Protein AF-A0A2X2XI04-F1 (afdb_monomer_lite)

Foldseek 3Di:
DDDDPPPDDQLQAAEDCDVVVLVVVCVVRPPSYDHDPADDLVNCPSALEDEAEQDLDPVSNLSHCLRVLQNDDFFRKYKYKYFVNSVSVCVQVSCVVFWRWDFPDDDPTMTIIITTGHHRRDD

pLDDT: mean 88.69, std 14.76, range [38.16, 98.19]

Secondary structure (DSSP, 8-state):
-------------EEES-HHHHHHHHHHHGGGEEE-SS--HHHHTT--EEEEE--S-HHHHHHHHHHHHHHSPTT-EEEEEEEGGGTTTHHHHHHTTTS--EEEEEETTEEEEEEE--SPPP-

Sequence (123 aa):
MTCQPASKAPPAAWHTQQFHHWQLLSQLMGEKARFSLVAHADDVADCDTLIYYWPKNKPEAQFQLMNILSLLPLGTDIFVVGENRSGVRSAEQMLADYAPLNKIDSARRCGLYHGRLEKTACL

Radius of gyration: 15.42 Å; chains: 1; bounding box: 49×34×35 Å

Organism: Citrobacter koseri (NCBI:txid545)

InterPro domains:
  IPR013675 Methyltransferase small, N-terminal [PF08468] (15-121)
  IPR0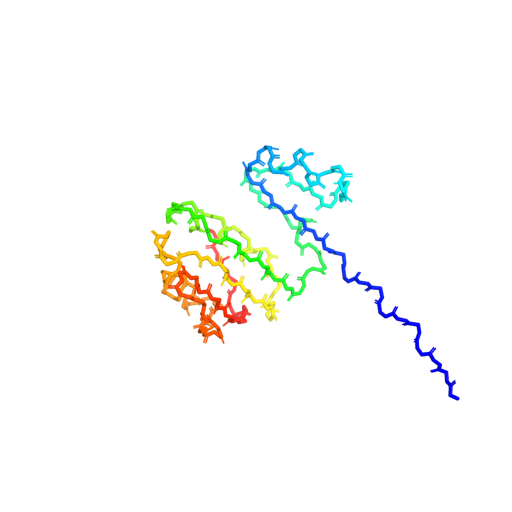29063 S-adenosyl-L-methionine-dependent methyltransferase superfamily [G3DSA:3.40.50.150] (2-122)
  IPR046977 rRNA (guanine-N(2)-)-methyltransferase RsmC/RlmG [PTHR47816] (14-119)

Structure (mmCIF, N/CA/C/O backbone):
data_AF-A0A2X2XI04-F1
#
_entry.id   AF-A0A2X2XI04-F1
#
loop_
_atom_site.group_PDB
_atom_site.id
_atom_site.type_symbol
_atom_site.label_atom_id
_atom_site.label_alt_id
_atom_site.label_comp_id
_atom_site.label_asym_id
_atom_site.label_entity_id
_atom_site.label_seq_id
_atom_site.pdbx_PDB_ins_code
_atom_site.Cartn_x
_atom_site.Cartn_y
_atom_site.Cartn_z
_atom_site.occupancy
_atom_site.B_iso_or_equiv
_atom_site.auth_seq_id
_atom_site.auth_comp_id
_atom_site.auth_asym_id
_atom_site.auth_atom_id
_atom_site.pdbx_PDB_model_num
ATOM 1 N N . MET A 1 1 ? -36.952 -16.881 -2.280 1.00 39.06 1 MET A N 1
ATOM 2 C CA . MET A 1 1 ? -35.819 -16.254 -2.993 1.00 39.06 1 MET A CA 1
ATOM 3 C C . MET A 1 1 ? -35.611 -14.868 -2.410 1.00 39.06 1 MET A C 1
ATOM 5 O O . MET A 1 1 ? -36.221 -13.911 -2.858 1.00 39.06 1 MET A O 1
ATOM 9 N N . THR A 1 2 ? -34.854 -14.779 -1.322 1.00 39.06 2 THR A N 1
ATOM 10 C CA . THR A 1 2 ? -34.482 -13.502 -0.711 1.00 39.06 2 THR A CA 1
ATOM 11 C C . THR A 1 2 ? -33.290 -12.948 -1.479 1.00 39.06 2 THR A C 1
ATOM 13 O O . THR A 1 2 ? -32.206 -13.526 -1.417 1.00 39.06 2 THR A O 1
ATOM 16 N N . CYS A 1 3 ? -33.491 -11.860 -2.223 1.00 38.16 3 CYS A N 1
ATOM 17 C CA . CYS A 1 3 ? -32.389 -11.041 -2.711 1.00 38.16 3 CYS A CA 1
ATOM 18 C C . CYS A 1 3 ? -31.582 -10.572 -1.496 1.00 38.16 3 CYS A C 1
ATOM 20 O O . CYS A 1 3 ? -32.105 -9.848 -0.648 1.00 38.16 3 CYS A O 1
ATOM 22 N N . GLN A 1 4 ? -30.333 -11.023 -1.389 1.00 44.19 4 GLN A N 1
ATOM 23 C CA . GLN A 1 4 ? -29.379 -10.444 -0.452 1.00 44.19 4 GLN A CA 1
ATOM 24 C C . GLN A 1 4 ? -29.190 -8.968 -0.833 1.00 44.19 4 GLN A C 1
ATOM 26 O O . GLN A 1 4 ? -28.956 -8.681 -2.011 1.00 44.19 4 GLN A O 1
ATOM 31 N N . PRO A 1 5 ? -29.319 -8.020 0.109 1.00 47.25 5 PRO A N 1
ATOM 32 C CA . PRO A 1 5 ? -28.985 -6.637 -0.178 1.00 47.25 5 PRO A CA 1
ATOM 33 C C . PRO A 1 5 ? -27.497 -6.564 -0.530 1.00 47.25 5 PRO A C 1
ATOM 35 O O . PRO A 1 5 ? -26.667 -7.197 0.124 1.00 47.25 5 PRO A O 1
ATOM 38 N N . ALA A 1 6 ? -27.196 -5.824 -1.598 1.00 45.25 6 ALA A N 1
ATOM 39 C CA . ALA A 1 6 ? -25.849 -5.571 -2.085 1.00 45.25 6 ALA A CA 1
ATOM 40 C C . ALA A 1 6 ? -24.897 -5.274 -0.918 1.00 45.25 6 ALA A C 1
ATOM 42 O O . ALA A 1 6 ? -25.179 -4.414 -0.080 1.00 45.25 6 ALA A O 1
ATOM 43 N N . SER A 1 7 ? -23.787 -6.013 -0.867 1.00 40.16 7 SER A N 1
ATOM 44 C CA . SER A 1 7 ? -22.707 -5.818 0.093 1.00 40.16 7 SER A CA 1
ATOM 45 C C . SER A 1 7 ? -22.327 -4.341 0.120 1.00 40.16 7 SER A C 1
ATOM 47 O O . SER A 1 7 ? -21.863 -3.794 -0.883 1.00 40.16 7 SER A O 1
ATOM 49 N N . LYS A 1 8 ? -22.558 -3.693 1.263 1.00 42.12 8 LYS A N 1
ATOM 50 C CA . LYS A 1 8 ? -22.032 -2.367 1.590 1.00 42.12 8 LYS A CA 1
ATOM 51 C C . LYS A 1 8 ? -20.563 -2.356 1.162 1.00 42.12 8 LYS A C 1
ATOM 53 O O . LYS A 1 8 ? -19.807 -3.190 1.652 1.00 42.12 8 LYS A O 1
ATOM 58 N N . ALA A 1 9 ? -20.195 -1.495 0.207 1.00 44.56 9 ALA A N 1
ATOM 59 C CA . ALA A 1 9 ? -18.805 -1.377 -0.222 1.00 44.56 9 ALA A CA 1
ATOM 60 C C . ALA A 1 9 ? -17.931 -1.259 1.037 1.00 44.56 9 ALA A C 1
ATOM 62 O O . ALA A 1 9 ? -18.317 -0.499 1.943 1.00 44.56 9 ALA A O 1
ATOM 63 N N . PRO A 1 10 ? -16.832 -2.029 1.146 1.00 52.59 10 PRO A N 1
ATOM 64 C CA . PRO A 1 10 ? -15.984 -1.961 2.324 1.00 52.59 10 PRO A CA 1
ATOM 65 C C . PRO A 1 10 ? -15.577 -0.498 2.539 1.00 52.59 10 PRO A C 1
ATOM 67 O O . PRO A 1 10 ? -15.458 0.258 1.564 1.00 52.59 10 PRO A O 1
ATOM 70 N N . PRO A 1 11 ? -15.456 -0.038 3.793 1.00 65.75 11 PRO A N 1
ATOM 71 C CA . PRO A 1 11 ? -15.070 1.335 4.058 1.00 65.75 11 PRO A CA 1
ATOM 72 C C . PRO A 1 11 ? -13.666 1.570 3.489 1.00 65.75 11 PRO A C 1
ATOM 74 O O . PRO A 1 11 ? -12.674 1.240 4.116 1.00 65.75 11 PRO A O 1
ATOM 77 N N . ALA A 1 12 ? -13.581 2.147 2.290 1.00 78.94 12 ALA A N 1
ATOM 78 C CA . ALA A 1 12 ? -12.308 2.580 1.740 1.00 78.94 12 ALA A CA 1
ATOM 79 C C . ALA A 1 12 ? -11.748 3.678 2.654 1.00 78.94 12 ALA A C 1
ATOM 81 O O . ALA A 1 12 ? -12.388 4.720 2.833 1.00 78.94 12 ALA A O 1
ATOM 82 N N . ALA A 1 13 ? -10.588 3.418 3.248 1.00 89.06 13 ALA A N 1
ATOM 83 C CA . ALA A 1 13 ? -9.795 4.384 3.989 1.00 89.06 13 ALA A CA 1
ATOM 84 C C . ALA A 1 13 ? -8.589 4.802 3.141 1.00 89.06 13 ALA A C 1
ATOM 86 O O . ALA A 1 13 ? -8.102 4.041 2.304 1.00 89.06 13 ALA A O 1
ATOM 87 N N . TRP A 1 14 ? -8.123 6.030 3.336 1.00 91.81 14 TRP A N 1
ATOM 88 C CA . TRP A 1 14 ? -6.947 6.553 2.659 1.00 91.81 14 TRP A CA 1
ATOM 89 C C . TRP A 1 14 ? -6.002 7.173 3.675 1.00 91.81 14 TRP A C 1
ATOM 91 O O . TRP A 1 14 ? -6.372 8.112 4.377 1.00 91.81 14 TRP A O 1
ATOM 101 N N . HIS A 1 15 ? -4.765 6.693 3.707 1.00 94.62 15 HIS A N 1
ATOM 102 C CA . HIS A 1 15 ? -3.680 7.297 4.472 1.00 94.62 15 HIS A CA 1
ATOM 103 C C . HIS A 1 15 ? -2.679 7.946 3.515 1.00 94.62 15 HIS A C 1
ATOM 105 O O . HIS A 1 15 ? -2.357 7.392 2.463 1.00 94.62 15 HIS A O 1
ATOM 111 N N . THR A 1 16 ? -2.210 9.150 3.839 1.00 94.12 16 THR A N 1
ATOM 112 C CA . THR A 1 16 ? -1.195 9.839 3.037 1.00 94.12 16 THR A CA 1
ATOM 113 C C . THR A 1 16 ? -0.293 10.722 3.889 1.00 94.12 16 THR A C 1
ATOM 115 O O . THR A 1 16 ? -0.739 11.391 4.816 1.00 94.12 16 THR A O 1
ATOM 118 N N . GLN A 1 17 ? 0.980 10.798 3.500 1.00 95.00 17 GLN A N 1
ATOM 119 C CA . GLN A 1 17 ? 1.961 11.751 4.035 1.00 95.00 17 GLN A CA 1
ATOM 120 C C . GLN A 1 17 ? 2.025 13.055 3.220 1.00 95.00 17 GLN A C 1
ATOM 122 O O . GLN A 1 17 ? 2.811 13.948 3.520 1.00 95.00 17 GLN A O 1
ATOM 127 N N . GLN A 1 18 ? 1.211 13.174 2.166 1.00 93.75 18 GLN A N 1
ATOM 128 C C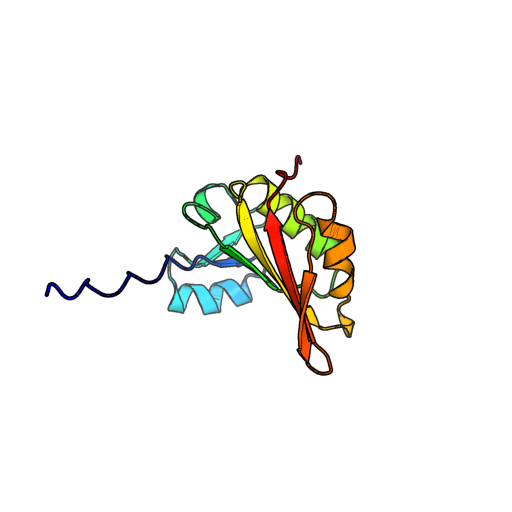A . GLN A 1 18 ? 1.163 14.335 1.278 1.00 93.75 18 GLN A CA 1
ATOM 129 C C . GLN A 1 18 ? -0.097 15.154 1.557 1.00 93.75 18 GLN A C 1
ATOM 131 O O . GLN A 1 18 ? -1.211 14.713 1.256 1.00 93.75 18 GLN A O 1
ATOM 136 N N . PHE A 1 19 ? 0.082 16.364 2.091 1.00 93.50 19 PHE A N 1
ATOM 137 C CA . PHE A 1 19 ? -1.024 17.234 2.501 1.00 93.50 19 PHE A CA 1
ATOM 138 C C . PHE A 1 19 ? -1.957 17.585 1.335 1.00 93.50 19 PHE A C 1
ATOM 140 O O . PHE A 1 19 ? -3.174 17.527 1.475 1.00 93.50 19 PHE A O 1
ATOM 147 N N . HIS A 1 20 ? -1.406 17.860 0.151 1.00 93.12 20 HIS A N 1
ATOM 148 C CA . HIS A 1 20 ? -2.214 18.192 -1.026 1.00 93.12 20 HIS A CA 1
ATOM 149 C C . HIS A 1 20 ? -3.105 17.032 -1.494 1.00 93.12 20 HIS A C 1
ATOM 151 O O . HIS A 1 20 ? -4.239 17.266 -1.905 1.00 93.12 20 HIS A O 1
ATOM 157 N N . HIS A 1 21 ? -2.643 15.780 -1.387 1.00 92.25 21 HIS A N 1
ATOM 158 C CA . HIS A 1 21 ? -3.495 14.619 -1.673 1.00 92.25 21 HIS A CA 1
ATOM 159 C C . HIS A 1 21 ? -4.639 14.520 -0.664 1.00 92.25 21 HIS A C 1
ATOM 161 O O . HIS A 1 21 ? -5.783 14.287 -1.046 1.00 92.25 21 HIS A O 1
ATOM 167 N N . TRP A 1 22 ? -4.345 14.747 0.616 1.00 94.62 22 TRP A N 1
ATOM 168 C CA . TRP A 1 22 ? -5.363 14.750 1.658 1.00 94.62 22 TRP A CA 1
ATOM 169 C C . TRP A 1 22 ? -6.397 15.863 1.466 1.00 94.62 22 TRP A C 1
ATOM 171 O O . TRP A 1 22 ? -7.586 15.601 1.607 1.00 94.62 22 TRP A O 1
ATOM 181 N N . GLN A 1 23 ? -5.992 17.078 1.085 1.00 93.81 23 GLN A N 1
ATOM 182 C CA . GLN A 1 23 ? -6.934 18.174 0.827 1.00 93.81 23 GLN A CA 1
ATOM 183 C C . GLN A 1 23 ? -7.961 17.812 -0.254 1.00 93.81 23 GLN A C 1
ATOM 185 O O . GLN A 1 23 ? -9.135 18.133 -0.111 1.00 93.81 23 GLN A O 1
ATOM 190 N N . LEU A 1 24 ? -7.532 17.120 -1.312 1.00 93.12 24 LEU A N 1
ATOM 191 C CA . LEU A 1 24 ? -8.422 16.671 -2.384 1.00 93.12 24 LEU A CA 1
ATOM 192 C C . LEU A 1 24 ? -9.317 15.509 -1.932 1.00 93.12 24 LEU A C 1
ATOM 194 O O . LEU A 1 24 ? -10.514 15.497 -2.201 1.00 93.12 24 LEU A O 1
ATOM 198 N N . LEU A 1 25 ? -8.747 14.528 -1.231 1.00 90.69 25 LEU A N 1
ATOM 199 C CA . LEU A 1 25 ? -9.462 13.307 -0.852 1.00 90.69 25 LEU A CA 1
ATOM 200 C C . LEU A 1 25 ? -10.406 13.506 0.333 1.00 90.69 25 LEU A C 1
ATOM 202 O O . LEU A 1 25 ? -11.475 12.905 0.359 1.00 90.69 25 LEU A O 1
ATOM 206 N N . SER A 1 26 ? -10.067 14.375 1.282 1.00 92.19 26 SER A N 1
ATOM 207 C CA . SER A 1 26 ? -10.928 14.698 2.429 1.00 92.19 26 SER A CA 1
ATOM 208 C C . SER A 1 26 ? -12.237 15.363 2.006 1.00 92.19 26 SER A C 1
ATOM 210 O O . SER A 1 26 ? -13.260 15.142 2.647 1.00 92.19 26 SER A O 1
ATOM 212 N N . GLN A 1 27 ? -12.257 16.076 0.875 1.00 91.44 27 GLN A N 1
ATOM 213 C CA . GLN A 1 27 ? -13.492 16.610 0.292 1.00 91.44 27 GLN A CA 1
ATOM 214 C C . GLN A 1 27 ? -14.447 15.508 -0.192 1.00 91.44 27 GLN A C 1
ATOM 216 O O . GLN A 1 27 ? -15.659 15.701 -0.177 1.00 91.44 27 GLN A O 1
ATOM 221 N N . LEU A 1 28 ? -13.912 14.359 -0.615 1.00 89.06 28 LEU A N 1
ATOM 222 C CA . LEU A 1 28 ? -14.691 13.234 -1.143 1.00 89.06 28 LEU A CA 1
ATOM 223 C C . LEU A 1 28 ? -15.001 12.179 -0.074 1.00 89.06 28 LEU A C 1
ATOM 225 O O . LEU A 1 28 ? -16.052 11.543 -0.114 1.00 89.06 28 LEU A O 1
ATOM 229 N N . MET A 1 29 ? -14.077 11.969 0.864 1.00 87.69 29 MET A N 1
ATOM 230 C CA . MET A 1 29 ? -14.082 10.844 1.805 1.00 87.69 29 MET A CA 1
ATOM 231 C C . MET A 1 29 ? -14.244 11.264 3.273 1.00 87.69 29 MET A C 1
ATOM 233 O O . MET A 1 29 ? -14.405 10.397 4.135 1.00 87.69 29 MET A O 1
ATOM 237 N N . GLY A 1 30 ? -14.203 12.565 3.576 1.00 89.50 30 GLY A N 1
ATOM 238 C CA . GLY A 1 30 ? -14.269 13.082 4.942 1.00 89.50 30 GLY A CA 1
ATOM 239 C C . GLY A 1 30 ? -13.164 12.502 5.828 1.00 89.50 30 GLY A C 1
ATOM 240 O O . GLY A 1 30 ? -12.003 12.426 5.428 1.00 89.50 30 GLY A O 1
ATOM 241 N N . GLU A 1 31 ? -13.545 12.030 7.015 1.00 87.12 31 GLU A N 1
ATOM 242 C CA . GLU A 1 31 ? -12.647 11.466 8.041 1.00 87.12 31 GLU A CA 1
ATOM 243 C C . GLU A 1 31 ? -11.958 10.151 7.634 1.00 87.12 31 GLU A C 1
ATOM 245 O O . GLU A 1 31 ? -11.016 9.699 8.287 1.00 87.12 31 GLU A O 1
ATOM 250 N N . LYS A 1 32 ? -12.398 9.525 6.536 1.00 88.19 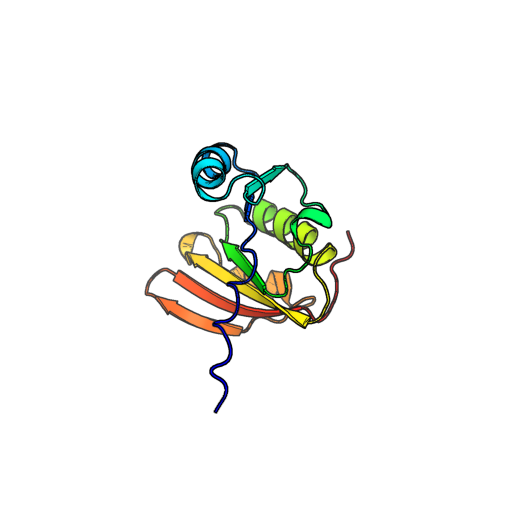32 LYS A N 1
ATOM 251 C CA . LYS A 1 32 ? -11.746 8.327 5.990 1.00 88.19 32 LYS A CA 1
ATOM 252 C C . LYS A 1 32 ? -10.460 8.650 5.232 1.00 88.19 32 LYS A C 1
ATOM 254 O O . LYS A 1 32 ? -9.687 7.737 4.967 1.00 88.19 32 LYS A O 1
ATOM 259 N N . ALA A 1 33 ? -10.232 9.917 4.880 1.00 91.94 33 ALA A N 1
ATOM 260 C CA . ALA A 1 33 ? -8.953 10.389 4.370 1.00 91.94 33 ALA A CA 1
ATOM 261 C C . ALA A 1 33 ? -8.150 11.012 5.515 1.00 91.94 33 ALA A C 1
ATOM 263 O O . ALA A 1 33 ? -8.515 12.055 6.062 1.00 91.94 33 ALA A O 1
ATOM 264 N N . ARG A 1 34 ? -7.030 10.385 5.857 1.00 92.88 34 ARG A N 1
ATOM 265 C CA . ARG A 1 34 ? -6.186 10.758 6.989 1.00 92.88 34 ARG A CA 1
ATOM 266 C C . ARG A 1 34 ? -4.815 11.206 6.512 1.00 92.88 34 ARG A C 1
ATOM 268 O O . ARG A 1 34 ? -4.247 10.648 5.571 1.00 92.88 34 ARG A O 1
ATOM 275 N N . PHE A 1 35 ? -4.310 12.243 7.166 1.00 93.62 35 PHE A N 1
ATOM 276 C CA . PHE A 1 35 ? -2.993 12.806 6.921 1.00 93.62 35 PHE A CA 1
ATOM 277 C C . PHE A 1 35 ? -2.176 12.760 8.204 1.00 93.62 35 PHE A C 1
ATOM 279 O O . PHE A 1 35 ? -2.518 13.408 9.192 1.00 93.62 35 PHE A O 1
ATOM 286 N N . SER A 1 36 ? -1.091 11.998 8.175 1.00 94.19 36 SER A N 1
ATOM 287 C CA . SER A 1 36 ? -0.123 11.908 9.263 1.00 94.19 36 SER A CA 1
ATOM 288 C C . SER A 1 36 ? 1.198 11.355 8.729 1.00 94.19 36 SER A C 1
ATOM 290 O O . SER A 1 36 ? 1.249 10.736 7.665 1.00 94.19 36 SER A O 1
ATOM 292 N N . LEU A 1 37 ? 2.289 11.571 9.470 1.00 93.69 37 LEU A N 1
ATOM 293 C CA . LEU A 1 37 ? 3.584 10.978 9.127 1.00 93.69 37 LEU A CA 1
ATOM 294 C C . LEU A 1 37 ? 3.561 9.453 9.305 1.00 93.69 37 LEU A C 1
ATOM 296 O O . LEU A 1 37 ? 4.101 8.721 8.479 1.00 93.69 37 LEU A O 1
ATOM 300 N N . VAL A 1 38 ? 2.929 8.979 10.376 1.00 94.75 38 VAL A N 1
ATOM 301 C CA . VAL A 1 38 ? 2.869 7.566 10.750 1.00 94.75 38 VAL A CA 1
ATOM 302 C C . VAL A 1 38 ? 1.401 7.149 10.785 1.00 94.75 38 VAL A C 1
ATOM 304 O O . VAL A 1 38 ? 0.588 7.840 11.395 1.00 94.75 38 VAL A O 1
ATOM 307 N N . ALA A 1 39 ? 1.058 6.059 10.099 1.00 92.38 39 ALA A N 1
ATOM 308 C CA . ALA A 1 39 ? -0.238 5.417 10.234 1.00 92.38 39 ALA A CA 1
ATOM 309 C C . ALA A 1 39 ? -0.442 4.890 11.664 1.00 92.38 39 ALA A C 1
ATOM 311 O O . ALA A 1 39 ? 0.499 4.447 12.320 1.00 92.38 39 ALA A O 1
ATOM 312 N N . HIS A 1 40 ? -1.675 4.934 12.140 1.00 90.88 40 HIS A N 1
ATOM 313 C CA . HIS A 1 40 ? -2.097 4.374 13.417 1.00 90.88 40 HIS A CA 1
ATOM 314 C C . HIS A 1 40 ? -3.002 3.160 13.194 1.00 90.88 40 HIS A C 1
ATOM 316 O O . HIS A 1 40 ? -3.561 2.983 12.114 1.00 90.88 40 HIS A O 1
ATOM 322 N N . ALA A 1 41 ? -3.173 2.321 14.220 1.00 88.00 41 ALA A N 1
ATOM 323 C CA . ALA A 1 41 ? -4.036 1.139 14.137 1.00 88.00 41 ALA A CA 1
ATOM 324 C C . ALA A 1 41 ? -5.463 1.493 13.675 1.00 88.00 41 ALA A C 1
ATOM 326 O O . ALA A 1 41 ? -6.038 0.797 12.842 1.00 88.00 41 ALA A O 1
ATOM 327 N N . ASP A 1 42 ? -5.984 2.636 14.124 1.00 87.44 42 ASP A N 1
ATOM 328 C CA . ASP A 1 42 ? -7.298 3.133 13.719 1.00 87.44 42 ASP A CA 1
ATOM 329 C C . ASP A 1 42 ? -7.382 3.475 12.222 1.00 87.44 42 ASP A C 1
ATOM 331 O O . ASP A 1 42 ? -8.488 3.588 11.693 1.00 87.44 42 ASP A O 1
ATOM 335 N N . ASP A 1 43 ? -6.250 3.735 11.551 1.00 86.19 43 ASP A N 1
ATOM 336 C CA . ASP A 1 43 ? -6.191 4.101 10.125 1.00 86.19 43 ASP A CA 1
ATOM 337 C C . ASP A 1 43 ? -6.381 2.882 9.219 1.00 86.19 43 ASP A C 1
ATOM 339 O O . ASP A 1 43 ? -6.830 3.029 8.083 1.00 86.19 43 ASP A O 1
ATOM 343 N N . VAL A 1 44 ? -6.037 1.695 9.723 1.00 86.44 44 VAL A N 1
ATOM 344 C CA . VAL A 1 44 ? -6.109 0.416 9.002 1.00 86.44 44 VAL A CA 1
ATOM 345 C C . VAL A 1 44 ? -7.141 -0.542 9.602 1.00 86.44 44 VAL A C 1
ATOM 347 O O . VAL A 1 44 ? -7.243 -1.692 9.172 1.00 86.44 44 VAL A O 1
ATOM 350 N N . ALA A 1 45 ? -7.906 -0.080 10.595 1.00 83.31 45 ALA A N 1
ATOM 351 C CA . ALA A 1 45 ? -8.968 -0.854 11.218 1.00 83.31 45 ALA A CA 1
ATOM 352 C C . ALA A 1 45 ? -9.975 -1.336 10.162 1.00 83.31 45 ALA A C 1
ATOM 354 O O . ALA A 1 45 ? -10.335 -0.600 9.241 1.00 83.31 45 ALA A O 1
ATOM 355 N N . ASP A 1 46 ? -10.407 -2.591 10.294 1.00 84.31 46 ASP A N 1
ATOM 356 C CA . ASP A 1 46 ? -11.360 -3.255 9.395 1.00 84.31 46 ASP A CA 1
ATOM 357 C C . ASP A 1 46 ? -10.939 -3.314 7.909 1.00 84.31 46 ASP A C 1
ATOM 359 O O . ASP A 1 46 ? -11.779 -3.536 7.035 1.00 84.31 46 ASP A O 1
ATOM 363 N N . CYS A 1 47 ? -9.647 -3.139 7.605 1.00 87.44 47 CYS A N 1
ATOM 364 C CA . CYS A 1 47 ? -9.106 -3.292 6.256 1.00 87.44 47 CYS A CA 1
ATOM 365 C C . CYS A 1 47 ? -8.474 -4.681 6.083 1.00 87.44 47 CYS A C 1
ATOM 367 O O . CYS A 1 47 ? -7.485 -5.009 6.734 1.00 87.44 47 CYS A O 1
ATOM 369 N N . ASP A 1 48 ? -9.024 -5.479 5.167 1.00 92.50 48 ASP A N 1
ATOM 370 C CA . ASP A 1 48 ? -8.487 -6.786 4.756 1.00 92.50 48 ASP A CA 1
ATOM 371 C C . ASP A 1 48 ? -7.650 -6.717 3.467 1.00 92.50 48 ASP A C 1
ATOM 373 O O . ASP A 1 48 ? -7.072 -7.718 3.042 1.00 92.50 48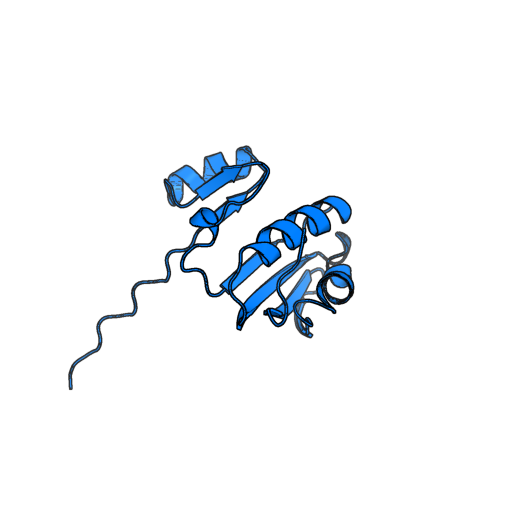 ASP A O 1
ATOM 377 N N . THR A 1 49 ? -7.569 -5.530 2.856 1.00 94.88 49 THR A N 1
ATOM 378 C CA . THR A 1 49 ? -6.902 -5.290 1.576 1.00 94.88 49 THR A CA 1
ATOM 379 C C . THR A 1 49 ? -6.146 -3.961 1.599 1.00 94.88 49 THR A C 1
ATOM 381 O O . THR A 1 49 ? -6.728 -2.902 1.835 1.00 94.88 49 THR A O 1
ATOM 384 N N . LEU A 1 50 ? -4.852 -3.996 1.282 1.00 96.06 50 LEU A N 1
ATOM 385 C CA . LEU A 1 50 ? -3.988 -2.836 1.079 1.00 96.06 50 LEU A CA 1
ATOM 386 C C . LEU A 1 50 ? -3.755 -2.605 -0.417 1.00 96.06 50 LEU A C 1
ATOM 388 O O . LEU A 1 50 ? -3.233 -3.475 -1.111 1.00 96.06 50 LEU A O 1
ATOM 392 N N . ILE A 1 51 ? -4.045 -1.394 -0.898 1.00 96.56 51 ILE A N 1
ATOM 393 C CA . ILE A 1 51 ? -3.623 -0.928 -2.226 1.00 96.56 51 ILE A CA 1
ATOM 394 C C . ILE A 1 51 ? -2.558 0.147 -2.042 1.00 96.56 51 ILE A C 1
ATOM 396 O O . ILE A 1 51 ? -2.850 1.276 -1.651 1.00 96.56 51 ILE A O 1
ATOM 400 N N . TYR A 1 52 ? -1.313 -0.206 -2.341 1.00 97.12 52 TYR A N 1
ATOM 401 C CA . TYR A 1 52 ? -0.160 0.660 -2.167 1.00 97.12 52 TYR A CA 1
ATOM 402 C C . TYR A 1 52 ? 0.336 1.225 -3.501 1.00 97.12 52 TYR A C 1
ATOM 404 O O . TYR A 1 52 ? 0.745 0.491 -4.406 1.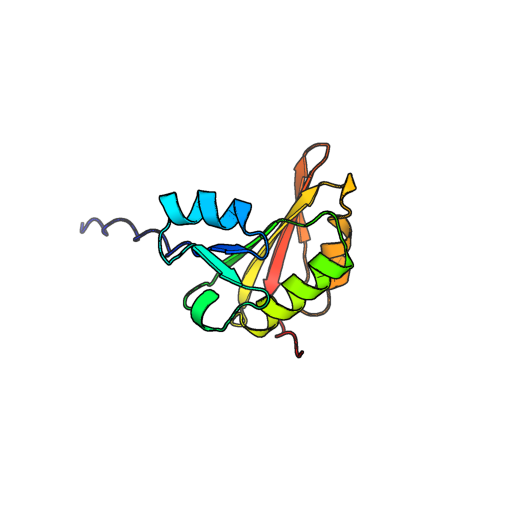00 97.12 52 TYR A O 1
ATOM 412 N N . TYR A 1 53 ? 0.340 2.554 -3.602 1.00 96.81 53 TYR A N 1
ATOM 413 C CA . TYR A 1 53 ? 0.915 3.276 -4.733 1.00 96.81 53 TYR A CA 1
ATOM 414 C C . TYR A 1 53 ? 2.402 3.521 -4.490 1.00 96.81 53 TYR A C 1
ATOM 416 O O . TYR A 1 53 ? 2.782 4.282 -3.604 1.00 96.81 53 TYR A O 1
ATOM 424 N N . TRP A 1 54 ? 3.247 2.898 -5.306 1.00 97.25 54 TRP A N 1
ATOM 425 C CA . TRP A 1 54 ? 4.695 2.972 -5.162 1.00 97.25 54 TRP A CA 1
ATOM 426 C C . TRP A 1 54 ? 5.226 4.398 -5.412 1.00 97.25 54 TRP A C 1
ATOM 428 O O . TRP A 1 54 ? 5.040 4.933 -6.516 1.00 97.25 54 TRP A O 1
ATOM 438 N N . PRO A 1 55 ? 5.925 5.016 -4.441 1.00 96.06 55 PRO A N 1
ATOM 439 C CA . PRO A 1 55 ? 6.464 6.360 -4.586 1.00 96.06 55 PRO A CA 1
ATOM 440 C C . PRO A 1 55 ? 7.718 6.366 -5.469 1.00 96.06 55 PRO A C 1
ATOM 442 O O . PRO A 1 55 ? 8.265 5.336 -5.858 1.00 96.06 55 PRO A O 1
ATOM 445 N N . LYS A 1 56 ? 8.216 7.560 -5.802 1.00 94.19 56 LYS A N 1
ATOM 446 C CA . LYS A 1 56 ? 9.455 7.705 -6.591 1.00 94.19 56 LYS A CA 1
ATOM 447 C C . LYS A 1 56 ? 10.721 7.389 -5.790 1.00 94.19 56 LYS A C 1
ATOM 449 O O . LYS A 1 56 ? 11.767 7.152 -6.388 1.00 94.19 56 LYS A O 1
ATOM 454 N N . ASN A 1 57 ? 10.642 7.434 -4.462 1.00 94.56 57 ASN A N 1
ATOM 455 C CA . ASN A 1 57 ? 11.777 7.291 -3.561 1.00 94.56 57 ASN A CA 1
ATOM 456 C C . ASN A 1 57 ? 11.696 5.951 -2.807 1.00 94.56 57 ASN A C 1
ATOM 458 O O . ASN A 1 57 ? 10.704 5.656 -2.147 1.00 94.56 57 ASN A O 1
ATOM 462 N N . LYS A 1 58 ? 12.747 5.127 -2.908 1.00 93.81 58 LYS A N 1
ATOM 463 C CA . LYS A 1 58 ? 12.774 3.780 -2.312 1.00 93.81 58 LYS A CA 1
ATOM 464 C C . LYS A 1 58 ? 12.814 3.801 -0.771 1.00 93.81 58 LYS A C 1
ATOM 466 O O . LYS A 1 58 ? 12.024 3.070 -0.182 1.00 93.81 58 LYS A O 1
ATOM 471 N N . PRO A 1 59 ? 13.668 4.606 -0.108 1.00 95.50 59 PRO A N 1
ATOM 472 C CA . PRO A 1 59 ? 13.585 4.825 1.339 1.00 95.50 59 PRO A CA 1
ATOM 473 C C . PRO A 1 59 ? 12.199 5.244 1.845 1.00 95.50 59 PRO A C 1
ATOM 475 O O . PRO A 1 59 ? 11.744 4.732 2.863 1.00 95.50 59 PRO A O 1
ATOM 478 N N . GLU A 1 60 ? 11.506 6.130 1.121 1.00 95.50 60 GLU A N 1
ATOM 479 C CA . GLU A 1 60 ? 10.129 6.522 1.458 1.00 95.50 60 GLU A CA 1
ATOM 480 C C . GLU A 1 60 ? 9.180 5.319 1.385 1.00 95.50 60 GLU A C 1
ATOM 482 O O . GLU A 1 60 ? 8.413 5.086 2.319 1.00 95.50 60 GLU A O 1
ATOM 487 N N . ALA A 1 61 ? 9.289 4.514 0.319 1.00 96.50 61 ALA A N 1
ATOM 488 C CA . ALA A 1 61 ? 8.498 3.297 0.174 1.00 96.50 61 ALA A CA 1
ATOM 489 C C . ALA A 1 61 ? 8.726 2.327 1.333 1.00 96.50 61 ALA A C 1
ATOM 491 O O . ALA A 1 61 ? 7.776 1.819 1.922 1.00 96.50 61 ALA A O 1
ATOM 492 N N . GLN A 1 62 ? 9.993 2.109 1.687 1.00 95.50 62 GLN A N 1
ATOM 493 C CA . GLN A 1 62 ? 10.369 1.231 2.785 1.00 95.50 62 GLN A CA 1
ATOM 494 C C . GLN A 1 62 ? 9.775 1.710 4.110 1.00 95.50 62 GLN A C 1
ATOM 496 O O . GLN A 1 62 ? 9.181 0.912 4.828 1.00 95.50 62 GLN A O 1
ATOM 501 N N . PHE A 1 63 ? 9.893 3.003 4.418 1.00 95.69 63 PHE A N 1
ATOM 502 C CA . PHE A 1 63 ? 9.334 3.577 5.640 1.00 95.69 63 PHE A CA 1
ATOM 503 C C . PHE A 1 63 ? 7.813 3.392 5.716 1.00 95.69 63 PHE A C 1
ATOM 505 O O . PHE A 1 63 ? 7.297 2.900 6.718 1.00 95.69 63 PHE A O 1
ATOM 512 N N . GLN A 1 64 ? 7.096 3.747 4.648 1.00 95.56 64 GLN A N 1
ATOM 513 C CA . GLN A 1 64 ? 5.637 3.640 4.595 1.00 95.56 64 GLN A CA 1
ATOM 514 C C . GLN A 1 64 ? 5.165 2.186 4.694 1.00 95.56 64 GLN A C 1
ATOM 516 O O . GLN A 1 64 ? 4.258 1.892 5.470 1.00 95.56 64 GLN A O 1
ATOM 521 N N . LEU A 1 65 ? 5.792 1.276 3.944 1.00 95.56 65 LEU A N 1
ATOM 522 C CA . LEU A 1 65 ? 5.432 -0.139 3.944 1.00 95.56 65 LEU A CA 1
ATOM 523 C C . LEU A 1 65 ? 5.698 -0.782 5.301 1.00 95.56 65 LEU A C 1
ATOM 525 O O . LEU A 1 65 ? 4.791 -1.396 5.843 1.00 95.56 65 LEU A O 1
ATOM 529 N N . MET A 1 66 ? 6.884 -0.613 5.894 1.00 95.06 66 MET A N 1
ATOM 530 C CA . MET A 1 66 ? 7.168 -1.211 7.209 1.00 95.06 66 MET A CA 1
ATOM 531 C C . MET A 1 66 ? 6.191 -0.717 8.278 1.00 95.06 66 MET A C 1
ATOM 533 O O . MET A 1 66 ? 5.712 -1.506 9.087 1.00 95.06 66 MET A O 1
ATOM 537 N N . ASN A 1 67 ? 5.838 0.568 8.232 1.00 95.12 67 ASN A N 1
ATOM 538 C CA . ASN A 1 67 ? 4.845 1.135 9.128 1.00 95.12 67 ASN A CA 1
ATOM 539 C C . ASN A 1 67 ? 3.463 0.481 8.948 1.00 95.12 67 ASN A C 1
ATOM 541 O O . ASN A 1 67 ? 2.918 -0.090 9.886 1.00 95.12 67 ASN A O 1
ATOM 545 N N . ILE A 1 68 ? 2.916 0.489 7.730 1.00 94.31 68 ILE A N 1
ATOM 546 C CA . ILE A 1 68 ? 1.568 -0.036 7.464 1.00 94.31 68 ILE A CA 1
ATOM 547 C C . ILE A 1 68 ? 1.498 -1.555 7.704 1.00 94.31 68 ILE A C 1
ATOM 549 O O . ILE A 1 68 ? 0.555 -2.038 8.327 1.00 94.31 68 ILE A O 1
ATOM 553 N N . LEU A 1 69 ? 2.505 -2.316 7.265 1.00 94.56 69 LEU A N 1
ATOM 554 C CA . LEU A 1 69 ? 2.553 -3.776 7.427 1.00 94.56 69 LEU A CA 1
ATOM 555 C C . LEU A 1 69 ? 2.676 -4.220 8.890 1.00 94.56 69 LEU A C 1
ATOM 557 O O . LEU A 1 69 ? 2.342 -5.361 9.201 1.00 94.56 69 LEU A O 1
ATOM 561 N N . SER A 1 70 ? 3.147 -3.345 9.783 1.00 94.00 70 SER A N 1
ATOM 562 C CA . SER A 1 70 ? 3.175 -3.622 11.225 1.00 94.00 70 SER A CA 1
ATOM 563 C C . SER A 1 70 ? 1.796 -3.517 11.888 1.00 94.00 70 SER A C 1
ATOM 565 O O . SER A 1 70 ? 1.589 -4.064 12.968 1.00 94.00 70 SER A O 1
ATOM 567 N N . LEU A 1 71 ? 0.846 -2.841 11.233 1.00 93.38 71 LEU A N 1
ATOM 568 C CA . LEU A 1 71 ? -0.492 -2.565 11.761 1.00 93.38 71 LEU A CA 1
ATOM 569 C C . LEU A 1 71 ? -1.567 -3.476 11.156 1.00 93.38 71 LEU A C 1
ATOM 571 O O . LEU A 1 71 ? -2.620 -3.669 11.762 1.00 93.38 71 LEU A O 1
ATOM 575 N N . LEU A 1 72 ? -1.325 -4.013 9.958 1.00 92.75 72 LEU A N 1
ATOM 576 C CA . LEU A 1 72 ? -2.292 -4.840 9.242 1.00 92.75 72 LEU A CA 1
ATOM 577 C C . LEU A 1 72 ? -2.409 -6.253 9.835 1.00 92.75 72 LEU A C 1
ATOM 579 O O . LEU A 1 72 ? -1.401 -6.853 10.226 1.00 92.75 72 LEU A O 1
ATOM 583 N N . PRO A 1 73 ? -3.622 -6.836 9.849 1.00 92.56 73 PRO A N 1
ATOM 584 C CA . PRO A 1 73 ? -3.805 -8.215 10.265 1.00 92.56 73 PRO A CA 1
ATOM 585 C C . PRO A 1 73 ? -3.158 -9.180 9.264 1.00 92.56 73 PRO A C 1
ATOM 587 O O . PRO A 1 73 ? -3.148 -8.949 8.050 1.00 92.56 73 PRO A O 1
ATOM 590 N N . LEU A 1 74 ? -2.650 -10.305 9.767 1.00 94.62 74 LEU A N 1
ATOM 591 C CA . LEU A 1 74 ? -2.172 -11.388 8.908 1.00 94.62 74 LEU A CA 1
ATOM 592 C C . LEU A 1 74 ? -3.291 -11.881 7.988 1.00 94.62 74 LEU A C 1
ATOM 594 O O . LEU A 1 74 ? -4.464 -11.918 8.357 1.00 94.62 74 LEU A O 1
ATOM 598 N N . GLY A 1 75 ? -2.912 -12.286 6.782 1.00 95.38 75 GLY A N 1
ATOM 599 C CA . GLY A 1 75 ? -3.849 -12.684 5.745 1.00 95.38 75 GLY A CA 1
ATOM 600 C C . GLY A 1 75 ? -4.442 -11.521 4.947 1.00 95.38 75 GLY A C 1
ATOM 601 O O . GLY A 1 75 ? -5.247 -11.803 4.061 1.00 95.38 75 GLY A O 1
ATOM 602 N N . THR A 1 76 ? -4.044 -10.272 5.213 1.00 95.75 76 THR A N 1
ATOM 603 C CA . THR A 1 76 ? -4.400 -9.104 4.388 1.00 95.75 76 THR A CA 1
ATOM 604 C C . THR A 1 76 ? -3.864 -9.258 2.965 1.00 95.75 76 THR A C 1
ATOM 606 O O . THR A 1 76 ? -2.696 -9.615 2.779 1.00 95.75 76 THR A O 1
ATOM 609 N N . ASP A 1 77 ? -4.693 -8.968 1.965 1.00 97.19 77 ASP A N 1
ATOM 610 C CA . ASP A 1 77 ? -4.278 -8.897 0.565 1.00 97.19 77 ASP A CA 1
ATOM 611 C C . ASP A 1 77 ? -3.488 -7.612 0.306 1.00 97.19 77 ASP A C 1
ATOM 613 O O . ASP A 1 77 ? -3.904 -6.519 0.682 1.00 97.19 77 ASP A O 1
ATOM 617 N N . ILE A 1 78 ? -2.339 -7.724 -0.353 1.00 97.62 78 ILE A N 1
ATOM 618 C CA . ILE A 1 78 ? -1.455 -6.595 -0.639 1.00 97.62 78 ILE A CA 1
ATOM 619 C C . ILE A 1 78 ? -1.315 -6.446 -2.139 1.00 97.62 78 ILE A C 1
ATOM 621 O O . ILE A 1 78 ? -0.768 -7.312 -2.817 1.00 97.62 78 ILE A O 1
ATOM 625 N N . PHE A 1 79 ? -1.739 -5.293 -2.639 1.00 97.88 79 PHE A N 1
ATOM 626 C CA . PHE A 1 79 ? -1.525 -4.866 -4.008 1.00 97.88 79 PHE A CA 1
ATOM 627 C C . PHE A 1 79 ? -0.504 -3.740 -4.039 1.00 97.88 79 PHE A C 1
ATOM 629 O O . PHE A 1 79 ? -0.676 -2.714 -3.384 1.00 97.88 79 PHE A O 1
ATOM 636 N N . VAL A 1 80 ? 0.542 -3.901 -4.845 1.00 97.94 80 VAL A N 1
ATOM 637 C CA . VAL A 1 80 ? 1.510 -2.836 -5.119 1.00 97.94 80 VAL A CA 1
ATOM 638 C C . VAL A 1 80 ? 1.391 -2.437 -6.579 1.00 97.94 80 VAL A C 1
ATOM 640 O O . VAL A 1 80 ? 1.586 -3.256 -7.479 1.00 97.94 80 VAL A O 1
ATOM 643 N N . VAL A 1 81 ? 1.093 -1.163 -6.820 1.00 97.19 81 VAL A N 1
ATOM 644 C CA . VAL A 1 81 ? 0.987 -0.587 -8.161 1.00 97.19 81 VAL A CA 1
ATOM 645 C C . VAL A 1 81 ? 1.999 0.533 -8.330 1.00 97.19 81 VAL A C 1
ATOM 647 O O . VAL A 1 81 ? 2.177 1.380 -7.456 1.00 97.19 81 VAL A O 1
ATOM 650 N N . GLY A 1 82 ? 2.681 0.566 -9.470 1.00 96.19 82 GLY A N 1
ATOM 651 C CA . GLY A 1 82 ? 3.664 1.612 -9.709 1.00 96.19 82 GLY A CA 1
ATOM 652 C C . GLY A 1 82 ? 4.306 1.585 -11.080 1.00 96.19 82 GLY A C 1
ATOM 653 O O . GLY A 1 82 ? 4.118 0.672 -11.885 1.00 96.19 82 GLY A O 1
ATOM 654 N N . GLU A 1 83 ? 5.100 2.615 -11.344 1.00 95.62 83 GLU A N 1
ATOM 655 C CA . GLU A 1 83 ? 5.832 2.761 -12.595 1.00 95.62 83 GLU A CA 1
ATOM 656 C C . GLU A 1 83 ? 7.197 2.064 -12.530 1.00 95.62 83 GLU A C 1
ATOM 658 O O . GLU A 1 83 ? 7.943 2.190 -11.556 1.00 95.62 83 GLU A O 1
ATOM 663 N N . ASN A 1 84 ? 7.594 1.413 -13.625 1.00 94.25 84 ASN A N 1
ATOM 664 C CA . ASN A 1 84 ? 8.908 0.771 -13.743 1.00 94.25 84 ASN A CA 1
ATOM 665 C C . ASN A 1 84 ? 10.059 1.770 -13.539 1.00 94.25 84 ASN A C 1
ATOM 667 O O . ASN A 1 84 ? 11.057 1.430 -12.910 1.00 94.25 84 ASN A O 1
ATOM 671 N N . ARG A 1 85 ? 9.904 3.012 -14.025 1.00 94.19 85 ARG A N 1
ATOM 672 C CA . ARG A 1 85 ? 10.919 4.074 -13.882 1.00 94.19 85 ARG A CA 1
ATOM 673 C C . ARG A 1 85 ? 11.085 4.574 -12.444 1.00 94.19 85 ARG A C 1
ATOM 675 O O . ARG A 1 85 ? 12.141 5.093 -12.115 1.00 94.19 85 ARG A O 1
ATOM 682 N N . SER A 1 86 ? 10.059 4.402 -11.612 1.00 94.19 86 SER A N 1
ATOM 683 C CA . SER A 1 86 ? 10.087 4.726 -10.179 1.00 94.19 86 SER A CA 1
ATOM 684 C C . SER A 1 86 ? 10.620 3.559 -9.340 1.00 94.19 86 SER A C 1
ATOM 686 O O . SER A 1 86 ? 10.695 3.651 -8.120 1.00 94.19 86 SER A O 1
ATOM 688 N N . GLY A 1 87 ? 10.986 2.444 -9.984 1.00 95.12 87 GLY A N 1
ATOM 689 C CA . GLY A 1 87 ? 11.608 1.304 -9.322 1.00 95.12 87 GLY A CA 1
ATOM 690 C C . GLY A 1 87 ? 10.637 0.340 -8.642 1.00 95.12 87 GLY A C 1
ATOM 691 O O . GLY A 1 87 ? 11.091 -0.417 -7.787 1.00 95.12 87 GLY A O 1
ATOM 692 N N . VAL A 1 88 ? 9.353 0.308 -9.038 1.00 96.12 88 VAL A N 1
ATOM 693 C CA . VAL A 1 88 ? 8.311 -0.558 -8.429 1.00 96.12 88 VAL A CA 1
ATOM 694 C C . VAL A 1 88 ? 8.699 -2.038 -8.347 1.00 96.12 88 VAL A C 1
ATOM 696 O O . VAL A 1 88 ? 8.286 -2.739 -7.436 1.00 96.12 88 VAL A O 1
ATOM 699 N N . ARG A 1 89 ? 9.561 -2.516 -9.251 1.00 95.50 89 ARG A N 1
ATOM 700 C CA . ARG A 1 89 ? 10.090 -3.893 -9.238 1.00 95.50 89 ARG A CA 1
ATOM 701 C C . ARG A 1 89 ? 10.818 -4.247 -7.937 1.00 95.50 89 ARG A C 1
ATOM 703 O O . ARG A 1 89 ? 10.923 -5.413 -7.594 1.00 95.50 89 ARG A O 1
ATOM 710 N N . SER A 1 90 ? 11.305 -3.245 -7.202 1.00 96.31 90 SER A N 1
ATOM 711 C CA . SER A 1 90 ? 11.936 -3.450 -5.894 1.00 96.31 90 SER A CA 1
ATOM 712 C C . SER A 1 90 ? 10.954 -3.924 -4.819 1.00 96.31 90 SER A C 1
ATOM 714 O O . SER A 1 90 ? 11.413 -4.358 -3.766 1.00 96.31 90 SER A O 1
ATOM 716 N N . ALA A 1 91 ? 9.639 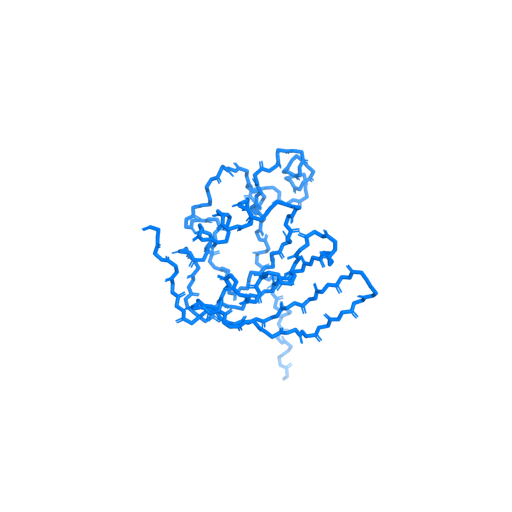-3.827 -5.052 1.00 96.62 91 ALA A N 1
ATOM 717 C CA . ALA A 1 91 ? 8.620 -4.276 -4.111 1.00 96.62 91 ALA A CA 1
ATOM 718 C C . ALA A 1 91 ? 8.745 -5.774 -3.806 1.00 96.62 91 ALA A C 1
ATOM 720 O O . ALA A 1 91 ? 8.681 -6.148 -2.642 1.00 96.62 91 ALA A O 1
ATOM 721 N N . GLU A 1 92 ? 9.005 -6.613 -4.817 1.00 96.25 92 GLU A N 1
ATOM 722 C CA . GLU A 1 92 ? 9.151 -8.067 -4.638 1.00 96.25 92 GLU A CA 1
ATOM 723 C C . GLU A 1 92 ? 10.253 -8.397 -3.628 1.00 96.25 92 GLU A C 1
ATOM 725 O O . GLU A 1 92 ? 10.022 -9.126 -2.671 1.00 96.25 92 GLU A O 1
ATOM 730 N N . GLN A 1 93 ? 11.434 -7.790 -3.785 1.00 96.38 93 GLN A N 1
ATOM 731 C CA . GLN A 1 93 ? 12.541 -7.989 -2.849 1.00 96.38 93 GLN A CA 1
ATOM 732 C C . GLN A 1 93 ? 12.256 -7.372 -1.473 1.00 96.38 93 GLN A C 1
ATOM 734 O O . GLN A 1 93 ? 12.655 -7.927 -0.456 1.00 96.38 93 GLN A O 1
ATOM 739 N N . MET A 1 94 ? 11.601 -6.209 -1.431 1.00 95.94 94 MET A N 1
ATOM 740 C CA . MET A 1 94 ? 11.334 -5.487 -0.184 1.00 95.94 94 MET A CA 1
ATOM 741 C C . MET A 1 94 ? 10.306 -6.200 0.703 1.00 95.94 94 MET A C 1
ATOM 743 O O . MET A 1 94 ? 10.417 -6.125 1.924 1.00 95.94 94 MET A O 1
ATOM 747 N N . LEU A 1 95 ? 9.320 -6.874 0.105 1.00 96.25 95 LEU A N 1
ATOM 748 C CA . LEU A 1 95 ? 8.263 -7.583 0.827 1.00 96.25 95 LEU A CA 1
ATOM 749 C C . LEU A 1 95 ? 8.492 -9.100 0.916 1.00 96.25 95 LEU A C 1
ATOM 751 O O . LEU A 1 95 ? 7.670 -9.773 1.526 1.00 96.25 95 LEU A O 1
ATOM 755 N N . ALA A 1 96 ? 9.588 -9.640 0.373 1.00 96.31 96 ALA A N 1
ATOM 756 C CA . ALA A 1 96 ? 9.831 -11.084 0.278 1.00 96.31 96 ALA A CA 1
ATOM 757 C C . ALA A 1 96 ? 9.626 -11.856 1.598 1.00 96.31 96 ALA A C 1
ATOM 759 O O . ALA A 1 96 ? 9.063 -12.944 1.578 1.00 96.31 96 ALA A O 1
ATOM 760 N N . ASP A 1 97 ? 10.027 -11.275 2.734 1.00 95.56 97 ASP A N 1
ATOM 761 C CA . ASP A 1 97 ? 9.941 -11.920 4.055 1.00 95.56 97 ASP A CA 1
ATOM 762 C C . ASP A 1 97 ? 8.598 -11.706 4.781 1.00 95.56 97 ASP A C 1
ATOM 764 O O . ASP A 1 97 ? 8.360 -12.308 5.831 1.00 95.56 97 ASP A O 1
ATOM 768 N N . TYR A 1 98 ? 7.742 -10.818 4.267 1.00 96.31 98 TYR A N 1
ATOM 769 C CA . TYR A 1 98 ? 6.493 -10.399 4.916 1.00 96.31 98 TYR A CA 1
ATOM 770 C C . TYR A 1 98 ? 5.263 -10.814 4.118 1.00 96.31 98 TYR A C 1
ATOM 772 O O . TYR A 1 98 ? 4.298 -11.336 4.673 1.00 96.31 98 TYR A O 1
ATOM 780 N N . ALA A 1 99 ? 5.302 -10.557 2.816 1.00 96.62 99 ALA A N 1
ATOM 781 C CA . ALA A 1 99 ? 4.243 -10.828 1.867 1.00 96.62 99 ALA A CA 1
ATOM 782 C C . ALA A 1 99 ? 4.861 -11.095 0.489 1.00 96.62 99 ALA A C 1
ATOM 784 O O . ALA A 1 99 ? 5.025 -10.155 -0.297 1.00 96.62 99 ALA A O 1
ATOM 785 N N . PRO A 1 100 ? 5.236 -12.351 0.190 1.00 96.88 100 PRO A N 1
ATOM 786 C CA . PRO A 1 100 ? 5.792 -12.723 -1.103 1.00 96.88 100 PRO A CA 1
ATOM 787 C C . PRO A 1 100 ? 4.896 -12.232 -2.245 1.00 96.88 100 PRO A C 1
ATOM 789 O O . PRO A 1 100 ? 3.733 -12.626 -2.365 1.00 96.88 100 PRO A O 1
ATOM 792 N N . LEU A 1 101 ? 5.430 -11.326 -3.065 1.00 97.50 101 LEU A N 1
ATOM 793 C CA . LEU A 1 101 ? 4.679 -10.709 -4.151 1.00 97.50 101 LEU A CA 1
ATOM 794 C C . LEU A 1 101 ? 4.870 -11.485 -5.452 1.00 97.50 101 LEU A C 1
ATOM 796 O O . LEU A 1 101 ? 5.986 -11.835 -5.828 1.00 97.50 101 LEU A O 1
ATOM 800 N N . ASN A 1 102 ? 3.773 -11.656 -6.178 1.00 96.38 102 ASN A N 1
ATOM 801 C CA . ASN A 1 102 ? 3.738 -12.137 -7.546 1.00 96.38 102 ASN A CA 1
ATOM 802 C C . ASN A 1 102 ? 3.257 -11.019 -8.463 1.00 96.38 102 ASN A C 1
ATOM 804 O O . ASN A 1 102 ? 2.279 -10.321 -8.186 1.00 96.38 102 ASN A O 1
ATOM 808 N N . LYS A 1 103 ? 3.920 -10.859 -9.600 1.00 95.25 103 LYS A N 1
ATOM 809 C CA . LYS A 1 103 ? 3.467 -9.942 -10.638 1.00 95.25 103 LYS A CA 1
ATOM 810 C C . LYS A 1 103 ? 2.209 -10.492 -11.319 1.00 95.25 103 LYS A C 1
ATOM 812 O O . LYS A 1 103 ? 2.274 -11.527 -11.976 1.00 95.25 103 LYS A O 1
ATOM 817 N N . ILE A 1 104 ? 1.091 -9.776 -11.205 1.00 94.31 104 ILE A N 1
ATOM 818 C CA . ILE A 1 104 ? -0.205 -10.203 -11.763 1.00 94.31 104 ILE A CA 1
ATOM 819 C C . ILE A 1 104 ? -0.542 -9.527 -13.089 1.00 94.31 104 ILE A C 1
ATOM 821 O O . ILE A 1 104 ? -1.214 -10.123 -13.923 1.00 94.31 104 ILE A O 1
ATOM 825 N N . ASP A 1 105 ? -0.049 -8.307 -13.312 1.00 90.69 105 ASP A N 1
ATOM 826 C CA . ASP A 1 105 ? -0.228 -7.607 -14.580 1.00 90.69 105 ASP A CA 1
ATOM 827 C C . ASP A 1 105 ? 0.919 -6.617 -14.836 1.00 90.69 105 ASP A C 1
ATOM 829 O O . ASP A 1 105 ? 1.661 -6.190 -13.940 1.00 90.69 105 ASP A O 1
ATOM 833 N N . SER A 1 106 ? 1.092 -6.238 -16.095 1.00 87.25 106 SER A N 1
ATOM 834 C CA . SER A 1 106 ? 1.901 -5.087 -16.460 1.00 87.25 106 SER A CA 1
ATOM 835 C C . SER A 1 106 ? 1.428 -4.432 -17.739 1.00 87.25 106 SER A C 1
ATOM 837 O O . SER A 1 106 ? 1.345 -5.064 -18.788 1.00 87.25 106 SER A O 1
ATOM 839 N N . ALA A 1 107 ? 1.315 -3.111 -17.676 1.00 84.50 107 ALA A N 1
ATOM 840 C CA . ALA A 1 107 ? 1.306 -2.263 -18.855 1.00 84.50 107 ALA A CA 1
ATOM 841 C C . ALA A 1 107 ? 2.744 -1.886 -19.259 1.00 84.50 107 ALA A C 1
ATOM 843 O O . ALA A 1 107 ? 3.699 -2.057 -18.499 1.00 84.50 107 ALA A O 1
ATOM 844 N N . ARG A 1 108 ? 2.915 -1.269 -20.438 1.00 86.06 108 ARG A N 1
ATOM 845 C CA . ARG A 1 108 ? 4.234 -0.905 -21.007 1.00 86.06 108 ARG A CA 1
ATOM 846 C C . ARG A 1 108 ? 5.190 -0.209 -20.020 1.00 86.06 108 ARG A C 1
ATOM 848 O O . ARG A 1 108 ? 6.402 -0.378 -20.124 1.00 86.06 108 ARG A O 1
ATOM 855 N N . ARG A 1 109 ? 4.671 0.595 -19.082 1.00 90.62 109 ARG A N 1
ATOM 856 C CA . ARG A 1 109 ? 5.471 1.357 -18.101 1.00 90.62 109 ARG A CA 1
ATOM 857 C C . ARG A 1 109 ? 5.099 1.108 -16.638 1.00 90.62 109 ARG A C 1
ATOM 859 O O . ARG A 1 109 ? 5.742 1.703 -15.777 1.00 90.62 109 ARG A O 1
ATOM 866 N N . CYS A 1 110 ? 4.144 0.224 -16.355 1.00 94.00 110 CYS A N 1
ATOM 867 C CA . CYS A 1 110 ? 3.625 -0.004 -15.006 1.00 94.00 110 CYS A CA 1
ATOM 868 C C . CYS A 1 110 ? 3.663 -1.490 -14.648 1.00 94.00 110 CYS A C 1
ATOM 870 O O . CYS A 1 110 ? 3.572 -2.344 -15.529 1.00 94.00 110 CYS A O 1
ATOM 872 N N . GLY A 1 111 ? 3.801 -1.789 -13.363 1.00 95.75 111 GLY A N 1
ATOM 873 C CA . GLY A 1 111 ? 3.657 -3.134 -12.819 1.00 95.75 111 GLY A CA 1
ATOM 874 C C . GLY A 1 111 ? 2.576 -3.151 -11.750 1.00 95.75 111 GLY A C 1
ATOM 875 O O . GLY A 1 111 ? 2.450 -2.184 -10.993 1.00 95.75 111 GLY A O 1
ATOM 876 N N . LEU A 1 112 ? 1.825 -4.246 -11.717 1.00 97.38 112 LEU A N 1
ATOM 877 C CA . LEU A 1 112 ? 0.897 -4.579 -10.652 1.00 97.38 112 LEU A CA 1
ATOM 878 C C . LEU A 1 112 ? 1.340 -5.903 -10.029 1.00 97.38 112 LEU A C 1
ATOM 880 O O . LEU A 1 112 ? 1.514 -6.906 -10.728 1.00 97.38 112 LEU A O 1
ATOM 884 N N . TYR A 1 113 ? 1.518 -5.882 -8.717 1.00 97.88 113 TYR A N 1
ATOM 885 C CA . TYR A 1 113 ? 1.962 -7.015 -7.920 1.00 97.88 113 TYR A CA 1
ATOM 886 C C . TYR A 1 113 ? 0.916 -7.310 -6.856 1.00 97.88 113 TYR A C 1
ATOM 888 O O . TYR A 1 113 ? 0.287 -6.385 -6.340 1.00 97.88 113 TYR A O 1
ATOM 896 N N . HIS A 1 114 ? 0.750 -8.585 -6.535 1.00 98.19 114 HIS A N 1
ATOM 897 C CA . HIS A 1 114 ? -0.155 -9.070 -5.505 1.00 98.19 114 HIS A CA 1
ATOM 898 C C . HIS A 1 114 ? 0.557 -10.091 -4.625 1.00 98.19 114 HIS A C 1
ATOM 900 O O . HIS A 1 114 ? 1.325 -10.915 -5.115 1.00 98.19 114 HIS A O 1
ATOM 906 N N . GLY A 1 115 ? 0.293 -10.036 -3.332 1.00 97.56 115 GLY A N 1
ATOM 907 C CA . GLY A 1 115 ? 0.689 -11.054 -2.374 1.00 97.56 115 GLY A CA 1
ATOM 908 C C . GLY A 1 115 ? -0.200 -10.977 -1.147 1.00 97.56 115 GLY A C 1
ATOM 909 O O . GLY A 1 115 ? -1.096 -10.136 -1.065 1.00 97.56 115 GLY A O 1
ATOM 910 N N . ARG A 1 116 ? 0.054 -11.851 -0.181 1.00 97.50 116 ARG A N 1
ATOM 911 C CA . ARG A 1 116 ? -0.709 -11.904 1.063 1.00 97.50 116 ARG A CA 1
ATOM 912 C C . ARG A 1 116 ? 0.227 -11.723 2.244 1.00 97.50 116 ARG A C 1
ATOM 914 O O . ARG A 1 116 ? 1.328 -12.260 2.226 1.00 97.50 116 ARG A O 1
ATOM 921 N N . LEU A 1 117 ? -0.194 -10.964 3.252 1.00 96.88 117 LEU A N 1
ATOM 922 C CA . LEU A 1 117 ? 0.606 -10.751 4.455 1.00 96.88 117 LEU A CA 1
ATOM 923 C C . LEU A 1 117 ? 0.707 -12.049 5.262 1.00 96.88 117 LEU A C 1
ATOM 925 O O . LEU A 1 117 ? -0.269 -12.491 5.865 1.00 96.88 117 LEU A O 1
ATOM 929 N N . GLU A 1 118 ? 1.888 -12.651 5.279 1.00 96.50 118 GLU A N 1
ATOM 930 C CA . GLU A 1 118 ? 2.185 -13.900 5.989 1.00 96.50 118 GLU A CA 1
ATOM 931 C C . GLU A 1 118 ? 2.870 -13.641 7.332 1.00 96.50 118 GLU A C 1
ATOM 933 O O . GLU A 1 118 ? 2.718 -14.419 8.275 1.00 96.50 118 GLU A O 1
ATOM 938 N N . LYS A 1 119 ? 3.593 -12.522 7.439 1.00 93.25 119 LYS A N 1
ATOM 939 C CA . LYS A 1 119 ? 4.333 -12.141 8.639 1.00 93.25 119 LYS A CA 1
ATOM 940 C C . LYS A 1 119 ? 4.229 -10.643 8.894 1.00 93.25 119 LYS A C 1
ATOM 942 O O . LYS A 1 119 ? 4.461 -9.834 8.002 1.00 93.25 119 LYS A O 1
ATOM 947 N N . THR A 1 120 ? 3.934 -10.279 10.138 1.00 87.25 120 THR A N 1
ATOM 948 C CA . THR A 1 120 ? 3.883 -8.883 10.576 1.00 87.25 120 THR A CA 1
ATOM 949 C C . THR A 1 120 ? 5.285 -8.281 10.569 1.00 87.25 120 THR A C 1
ATOM 951 O O . THR A 1 120 ? 6.238 -8.898 11.058 1.00 87.25 120 THR A O 1
ATOM 954 N N . ALA A 1 121 ? 5.417 -7.070 10.027 1.00 80.75 121 ALA A N 1
ATOM 955 C CA . ALA A 1 121 ? 6.655 -6.310 10.142 1.00 80.75 121 ALA A CA 1
ATOM 956 C C . ALA A 1 121 ? 6.844 -5.858 11.597 1.00 80.75 121 ALA A C 1
ATOM 958 O O . ALA A 1 121 ? 5.936 -5.279 12.188 1.00 80.75 121 ALA A O 1
ATOM 959 N N . CYS A 1 122 ? 8.010 -6.129 12.183 1.00 70.50 122 CYS A N 1
ATOM 960 C CA . CYS A 1 122 ? 8.377 -5.559 13.477 1.00 70.50 122 CYS A CA 1
ATOM 961 C C . CYS A 1 122 ? 9.191 -4.291 13.210 1.00 70.50 122 CYS A C 1
ATOM 963 O O . CYS A 1 122 ? 10.182 -4.357 12.478 1.00 70.50 122 CYS A O 1
ATOM 965 N N . LEU A 1 123 ? 8.742 -3.159 13.757 1.00 58.34 123 LEU A N 1
ATOM 966 C CA . LEU A 1 123 ? 9.514 -1.913 13.797 1.00 58.34 123 LEU A CA 1
ATOM 967 C C . LEU A 1 123 ? 10.638 -1.999 14.835 1.00 58.34 123 LEU A C 1
ATOM 969 O O . LEU A 1 123 ? 10.443 -2.701 15.856 1.00 58.34 123 LEU A O 1
#